Protein AF-A0A496QLS6-F1 (afdb_monomer_lite)

Secondary structure (DSSP, 8-state):
-EETT---SSSSHHHHHHHHHH-S--HHHHHHHHHH-HHHHH-HHHHHHHHHH--TTSS--EEEESSS-HHHHHHTTPEE--HHHHHHHS-TTTPPSEEEE-TTS-EEEE-S-GGGS----GGG-

Radius of gyration: 17.26 Å; chains: 1; bounding box: 41×39×44 Å

Foldseek 3Di:
DQAAADAFDDPDPLLRVVLLQQAQDEDVSLVVCLVVDVSVVVVVVSSVVSHVPHPNPVDAAEYAYNNDDQVSQVSNVHHYDHNVVVCVQVVLVPDDAQWDQTPVRDIDHDDNCPPPDDDDDPVVD

Structure (mmCIF, N/CA/C/O backbone):
data_AF-A0A496QLS6-F1
#
_entry.id   AF-A0A496QLS6-F1
#
loop_
_atom_site.group_PDB
_atom_site.id
_atom_site.type_symbol
_atom_site.label_atom_id
_atom_site.label_alt_id
_atom_site.label_comp_id
_atom_site.label_asym_id
_atom_site.label_entity_id
_atom_site.label_seq_id
_atom_site.pdbx_PDB_ins_code
_atom_site.Cartn_x
_atom_site.Cartn_y
_atom_site.Cartn_z
_atom_site.occupancy
_atom_site.B_iso_or_equiv
_atom_site.auth_seq_id
_atom_site.auth_comp_id
_atom_site.auth_asym_id
_atom_site.auth_atom_id
_atom_site.pdbx_PDB_model_num
ATOM 1 N N . ILE A 1 1 ? -5.417 0.447 4.352 1.00 95.75 1 ILE A N 1
ATOM 2 C CA . ILE A 1 1 ? -4.137 0.862 4.965 1.00 95.75 1 ILE A CA 1
ATOM 3 C C . ILE A 1 1 ? -4.230 2.347 5.276 1.00 95.75 1 ILE A C 1
ATOM 5 O O . ILE A 1 1 ? -4.371 3.139 4.353 1.00 95.75 1 ILE A O 1
ATOM 9 N N . ILE A 1 2 ? -4.214 2.710 6.558 1.00 96.62 2 ILE A N 1
ATOM 10 C CA . ILE A 1 2 ? -4.293 4.101 7.021 1.00 96.62 2 ILE A CA 1
ATOM 11 C C . ILE A 1 2 ? -2.886 4.517 7.435 1.00 96.62 2 ILE A C 1
ATOM 13 O O . ILE A 1 2 ? -2.360 3.983 8.407 1.00 96.62 2 ILE A O 1
ATOM 17 N N . ALA A 1 3 ? -2.259 5.410 6.671 1.00 96.06 3 ALA A N 1
ATOM 18 C CA . ALA A 1 3 ? -0.848 5.747 6.838 1.00 96.06 3 ALA A CA 1
ATOM 19 C C . ALA A 1 3 ? -0.598 7.257 6.639 1.00 96.06 3 ALA A C 1
ATOM 21 O O . ALA A 1 3 ? 0.009 7.665 5.648 1.00 96.06 3 ALA A O 1
ATOM 22 N N . PRO A 1 4 ? -1.046 8.117 7.577 1.00 96.12 4 PRO A N 1
ATOM 23 C CA . PRO A 1 4 ? -1.014 9.572 7.401 1.00 96.12 4 PRO A CA 1
ATOM 24 C C . PRO A 1 4 ? 0.396 10.147 7.204 1.00 96.12 4 PRO A C 1
ATOM 26 O O . PRO A 1 4 ? 0.554 11.161 6.540 1.00 96.12 4 PRO A O 1
ATOM 29 N N . GLY A 1 5 ? 1.429 9.498 7.749 1.00 96.38 5 GLY A N 1
ATOM 30 C CA . GLY A 1 5 ? 2.816 9.955 7.621 1.00 96.38 5 GLY A CA 1
ATOM 31 C C . GLY A 1 5 ? 3.505 9.589 6.303 1.00 96.38 5 GLY A C 1
ATOM 32 O O . GLY A 1 5 ? 4.619 10.051 6.074 1.00 96.38 5 GLY A O 1
ATOM 33 N N . VAL A 1 6 ? 2.887 8.765 5.448 1.00 96.25 6 VAL A N 1
ATOM 34 C CA . VAL A 1 6 ? 3.510 8.291 4.201 1.00 96.25 6 VAL A CA 1
ATOM 35 C C . VAL A 1 6 ? 3.514 9.391 3.143 1.00 96.25 6 VAL A C 1
ATOM 37 O O . VAL A 1 6 ? 2.478 10.011 2.885 1.00 96.25 6 VAL A O 1
ATOM 40 N N . LYS A 1 7 ? 4.689 9.594 2.534 1.00 96.62 7 LYS A N 1
ATOM 41 C CA . LYS A 1 7 ? 4.991 10.635 1.533 1.00 96.62 7 LYS A CA 1
ATOM 42 C C . LYS A 1 7 ? 5.441 10.093 0.182 1.00 96.62 7 LYS A C 1
ATOM 44 O O . LYS A 1 7 ? 5.362 10.804 -0.809 1.00 96.62 7 LYS A O 1
ATOM 49 N N . GLU A 1 8 ? 5.890 8.851 0.156 1.00 96.81 8 GLU A N 1
ATOM 50 C CA . GLU A 1 8 ? 6.491 8.186 -0.993 1.00 96.81 8 GLU A CA 1
ATOM 51 C C . GLU A 1 8 ? 6.256 6.678 -0.876 1.00 96.81 8 GLU A C 1
ATOM 53 O O . GLU A 1 8 ? 5.889 6.177 0.193 1.00 96.81 8 GLU A O 1
ATOM 58 N N . PHE A 1 9 ? 6.387 5.966 -1.990 1.00 97.12 9 PHE A N 1
ATOM 59 C CA . PHE A 1 9 ? 6.196 4.522 -2.059 1.00 97.12 9 PHE A CA 1
ATOM 60 C C . PHE A 1 9 ? 7.499 3.745 -1.872 1.00 97.12 9 PHE A C 1
ATOM 62 O O . PHE A 1 9 ? 7.462 2.631 -1.351 1.00 97.12 9 PHE A O 1
ATOM 69 N N . GLY A 1 10 ? 8.616 4.300 -2.345 1.00 94.88 10 GLY A N 1
ATOM 70 C CA . GLY A 1 10 ? 9.949 3.710 -2.222 1.00 94.88 10 GLY A CA 1
ATOM 71 C C . GLY A 1 10 ? 10.748 4.316 -1.072 1.00 94.88 10 GLY A C 1
ATOM 72 O O . GLY A 1 10 ? 10.437 5.402 -0.605 1.00 94.88 10 GLY A O 1
ATOM 73 N N . GLU A 1 11 ? 11.786 3.608 -0.630 1.00 91.56 11 GLU A N 1
ATOM 74 C CA . GLU A 1 11 ? 12.719 4.087 0.406 1.00 91.56 11 GLU A CA 1
ATOM 75 C C . GLU A 1 11 ? 13.720 5.141 -0.099 1.00 91.56 11 GLU A C 1
ATOM 77 O O . GLU A 1 11 ? 14.351 5.840 0.691 1.00 91.56 11 GLU A O 1
ATOM 82 N N . ASP A 1 12 ? 13.870 5.234 -1.419 1.00 95.44 12 ASP A N 1
ATOM 83 C CA . ASP A 1 12 ? 14.704 6.197 -2.122 1.00 95.44 12 ASP A CA 1
ATOM 84 C C . ASP A 1 12 ? 14.033 6.616 -3.438 1.00 95.44 12 ASP A C 1
ATOM 86 O O . ASP A 1 12 ? 13.120 5.951 -3.940 1.00 95.44 12 ASP A O 1
ATOM 90 N N . GLU A 1 13 ? 14.525 7.705 -4.031 1.00 96.12 13 GLU A N 1
ATOM 91 C CA . GLU A 1 13 ? 13.976 8.298 -5.255 1.00 96.12 13 GLU A CA 1
ATOM 92 C C . GLU A 1 13 ? 13.956 7.336 -6.458 1.00 96.12 13 GLU A C 1
ATOM 94 O O . GLU A 1 13 ? 13.092 7.435 -7.335 1.00 96.12 13 GLU A O 1
ATOM 99 N N . GLY A 1 14 ? 14.914 6.410 -6.541 1.00 97.00 14 GLY A N 1
ATOM 100 C CA . GLY A 1 14 ? 15.002 5.429 -7.618 1.00 97.00 14 GLY A CA 1
ATOM 101 C C . GLY A 1 14 ? 13.893 4.392 -7.515 1.00 97.00 14 GLY A C 1
ATOM 102 O O . GLY A 1 14 ? 13.150 4.181 -8.481 1.00 97.00 14 GLY A O 1
ATOM 103 N N . ASN A 1 15 ? 13.759 3.792 -6.336 1.00 97.00 15 ASN A N 1
ATOM 104 C CA . ASN A 1 15 ? 12.700 2.840 -6.027 1.00 97.00 15 ASN A CA 1
ATOM 105 C C . ASN A 1 15 ? 11.309 3.481 -6.138 1.00 97.00 15 ASN A C 1
ATOM 107 O O . ASN A 1 15 ? 10.418 2.914 -6.774 1.00 97.00 15 ASN A O 1
ATOM 111 N N . ASP A 1 16 ? 11.128 4.684 -5.589 1.00 98.19 16 ASP A N 1
ATOM 112 C CA . ASP A 1 16 ? 9.858 5.412 -5.630 1.00 98.19 16 ASP A CA 1
ATOM 113 C C . ASP A 1 16 ? 9.420 5.705 -7.074 1.00 98.19 16 ASP A C 1
ATOM 115 O O . ASP A 1 16 ? 8.284 5.413 -7.462 1.00 98.19 16 ASP A O 1
ATOM 119 N N . ARG A 1 17 ? 10.349 6.166 -7.924 1.00 98.25 17 ARG A N 1
ATOM 120 C CA . ARG A 1 17 ? 10.090 6.387 -9.354 1.00 98.25 17 ARG A CA 1
ATOM 121 C C . ARG A 1 17 ? 9.630 5.113 -10.062 1.00 98.25 17 ARG A C 1
ATOM 123 O O . ARG A 1 17 ? 8.694 5.171 -10.860 1.00 98.25 17 ARG A O 1
ATOM 130 N N . LEU A 1 18 ? 10.281 3.976 -9.807 1.00 98.50 18 LEU A N 1
ATOM 131 C CA . LEU A 1 18 ? 9.903 2.701 -10.425 1.00 98.50 18 LEU A CA 1
ATOM 132 C C . LEU A 1 18 ? 8.514 2.248 -9.959 1.00 98.50 18 LEU A C 1
ATOM 134 O O . LEU A 1 18 ? 7.701 1.851 -10.796 1.00 98.50 18 LEU A O 1
ATOM 138 N N . ILE A 1 19 ? 8.201 2.368 -8.665 1.00 98.56 19 ILE A N 1
ATOM 139 C CA . ILE A 1 19 ? 6.878 2.001 -8.139 1.00 98.56 19 ILE A CA 1
ATOM 140 C C . ILE A 1 19 ? 5.786 2.865 -8.768 1.00 98.56 19 ILE A C 1
ATOM 142 O O . ILE A 1 19 ? 4.780 2.333 -9.233 1.00 98.56 19 ILE A O 1
ATOM 146 N N . ARG A 1 20 ? 6.001 4.180 -8.861 1.00 98.44 20 ARG A N 1
ATOM 147 C CA . ARG A 1 20 ? 5.062 5.105 -9.517 1.00 98.44 20 ARG A CA 1
ATOM 148 C C . ARG A 1 20 ? 4.860 4.796 -10.993 1.00 98.44 20 ARG A C 1
ATOM 150 O O . ARG A 1 20 ? 3.755 4.951 -11.500 1.00 98.44 20 ARG A O 1
ATOM 157 N N . LYS A 1 21 ? 5.924 4.383 -11.685 1.00 98.38 21 LYS A N 1
ATOM 158 C CA . LYS A 1 21 ? 5.886 4.069 -13.117 1.00 98.38 21 LYS A CA 1
ATOM 159 C C . LYS A 1 21 ? 5.112 2.784 -13.409 1.00 98.38 21 LYS A C 1
ATOM 161 O O . LYS A 1 21 ? 4.371 2.742 -14.387 1.00 98.38 21 LYS A O 1
ATOM 166 N N . TYR A 1 22 ? 5.326 1.737 -12.615 1.00 98.44 22 TYR A N 1
ATOM 167 C CA . TYR A 1 22 ? 4.813 0.399 -12.924 1.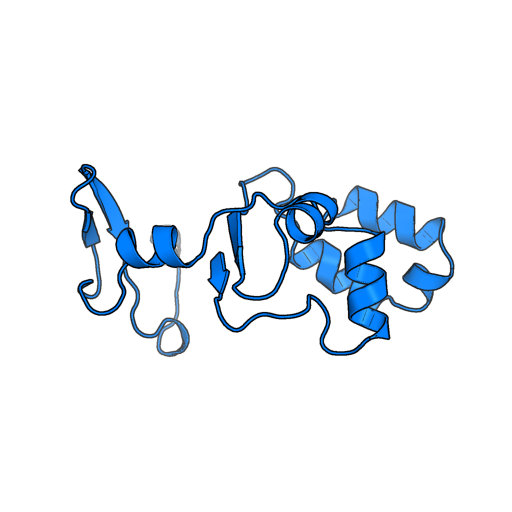00 98.44 22 TYR A CA 1
ATOM 168 C C . TYR A 1 22 ? 3.551 0.024 -12.148 1.00 98.44 22 TYR A C 1
ATOM 170 O O . TYR A 1 22 ? 2.712 -0.703 -12.681 1.00 98.44 22 TYR A O 1
ATOM 178 N N . GLY A 1 23 ? 3.393 0.543 -10.931 1.00 98.06 23 GLY A N 1
ATOM 179 C CA . GLY A 1 23 ? 2.274 0.232 -10.052 1.00 98.06 23 GLY A CA 1
ATOM 180 C C . GLY A 1 23 ? 2.216 -1.234 -9.614 1.00 98.06 23 GLY A C 1
ATOM 181 O O . GLY A 1 23 ? 2.973 -2.093 -10.069 1.00 98.06 23 GLY A O 1
ATOM 182 N N . TYR A 1 24 ? 1.283 -1.537 -8.715 1.00 98.38 24 TYR A N 1
ATOM 183 C CA . TYR A 1 24 ? 1.062 -2.890 -8.205 1.00 98.38 24 TYR A CA 1
ATOM 184 C C . TYR A 1 24 ? 0.104 -3.633 -9.144 1.00 98.38 24 TYR A C 1
ATOM 186 O O . TYR A 1 24 ? -1.104 -3.403 -9.127 1.00 98.38 24 TYR A O 1
ATOM 194 N N . VAL A 1 25 ? 0.652 -4.467 -10.031 1.00 97.88 25 VAL A N 1
ATOM 195 C CA . VAL A 1 25 ? -0.065 -5.056 -11.184 1.00 97.88 25 VAL A CA 1
ATOM 196 C C . VAL A 1 25 ? -0.148 -6.586 -11.168 1.00 97.88 25 VAL A C 1
ATOM 198 O O . VAL A 1 25 ? -0.658 -7.181 -12.115 1.00 97.88 25 VAL A O 1
ATOM 201 N N . GLY A 1 26 ? 0.309 -7.223 -10.094 1.00 97.88 26 GLY A N 1
ATOM 202 C CA . GLY A 1 26 ? 0.310 -8.676 -9.941 1.00 97.88 26 GLY A CA 1
ATOM 203 C C . GLY A 1 26 ? 1.531 -9.378 -10.535 1.00 97.88 26 GLY A C 1
ATOM 204 O O . GLY A 1 26 ? 2.253 -8.815 -11.361 1.00 97.88 26 GLY A O 1
ATOM 205 N N . THR A 1 27 ? 1.751 -10.624 -10.111 1.00 98.38 27 THR A N 1
ATOM 206 C CA . THR A 1 27 ? 2.970 -11.397 -10.411 1.00 98.38 27 THR A CA 1
ATOM 207 C C . THR A 1 27 ? 3.281 -11.491 -11.903 1.00 98.38 27 THR A C 1
ATOM 209 O O . THR A 1 27 ? 4.331 -11.021 -12.344 1.00 98.38 27 THR A O 1
ATOM 212 N N . ASP A 1 28 ? 2.364 -12.054 -12.691 1.00 98.25 28 ASP A N 1
ATOM 213 C CA . ASP A 1 28 ? 2.608 -12.347 -14.110 1.00 98.25 28 ASP A CA 1
ATOM 214 C C . ASP A 1 28 ? 2.928 -11.075 -14.902 1.00 98.25 28 ASP A C 1
ATOM 216 O O . ASP A 1 28 ? 3.838 -11.047 -15.734 1.00 98.25 28 ASP A O 1
ATOM 220 N N . ARG A 1 29 ? 2.224 -9.981 -14.590 1.00 98.38 29 ARG A N 1
ATOM 221 C CA . ARG A 1 29 ? 2.437 -8.696 -15.252 1.00 98.38 29 ARG A CA 1
ATOM 222 C C . ARG A 1 29 ? 3.773 -8.069 -14.864 1.00 98.38 29 ARG A C 1
ATOM 224 O O . ARG A 1 29 ? 4.426 -7.490 -15.729 1.00 98.38 29 ARG A O 1
ATOM 231 N N . VAL A 1 30 ? 4.199 -8.173 -13.604 1.00 98.62 30 VAL A N 1
ATOM 232 C CA . VAL A 1 30 ? 5.523 -7.680 -13.191 1.00 98.62 30 VAL A CA 1
ATOM 233 C C . VAL A 1 30 ? 6.636 -8.459 -13.894 1.00 98.62 30 VAL A C 1
ATOM 235 O O . VAL A 1 30 ? 7.570 -7.833 -14.392 1.00 98.62 30 VAL A O 1
ATOM 238 N N . LEU A 1 31 ? 6.529 -9.788 -14.002 1.00 98.56 31 LEU A N 1
ATOM 239 C CA . LEU A 1 31 ? 7.519 -10.606 -14.718 1.00 98.56 31 LEU A CA 1
ATOM 240 C C . LEU A 1 31 ? 7.641 -10.185 -16.190 1.00 98.56 31 LEU A C 1
ATOM 242 O O . LEU A 1 31 ? 8.745 -9.949 -16.678 1.00 98.56 31 LEU A O 1
ATOM 246 N N . GLU A 1 32 ? 6.512 -9.973 -16.867 1.00 98.62 32 GLU A N 1
ATOM 247 C CA . GLU A 1 32 ? 6.491 -9.454 -18.239 1.00 98.62 32 GLU A CA 1
ATOM 248 C C . GLU A 1 32 ? 7.138 -8.057 -18.345 1.00 98.62 32 GLU A C 1
ATOM 250 O O . GLU A 1 32 ? 7.864 -7.758 -19.298 1.00 98.62 32 GLU A O 1
ATOM 255 N N . LEU A 1 33 ? 6.890 -7.174 -17.371 1.00 98.50 33 LEU A N 1
ATOM 256 C CA . LEU A 1 33 ? 7.479 -5.833 -17.339 1.00 98.50 33 LEU A CA 1
ATOM 257 C C . LEU A 1 33 ? 8.996 -5.874 -17.125 1.00 98.50 33 LEU A C 1
ATOM 259 O O . LEU A 1 33 ? 9.695 -5.069 -17.742 1.00 98.50 33 LEU A O 1
ATOM 263 N N . VAL A 1 34 ? 9.505 -6.802 -16.310 1.00 98.56 34 VAL A N 1
ATOM 264 C CA . VAL A 1 34 ? 10.947 -7.020 -16.101 1.00 98.56 34 VAL A CA 1
ATOM 265 C C . VAL A 1 34 ? 11.628 -7.459 -17.397 1.00 98.56 34 VAL A C 1
ATOM 267 O O . VAL A 1 34 ? 12.705 -6.966 -17.730 1.00 98.56 34 VAL A O 1
ATOM 270 N N . GLU A 1 35 ? 11.008 -8.350 -18.169 1.00 98.38 35 GLU A N 1
ATOM 271 C CA . GLU A 1 35 ? 11.562 -8.777 -19.459 1.00 98.38 35 GLU A CA 1
ATOM 272 C C . GLU A 1 35 ? 11.634 -7.614 -20.459 1.00 98.38 35 GLU A C 1
ATOM 274 O O . GLU A 1 35 ? 12.636 -7.449 -21.164 1.00 98.38 35 GLU A O 1
ATOM 279 N N . LYS A 1 36 ? 10.586 -6.781 -20.492 1.00 98.38 36 LYS A N 1
ATOM 280 C CA . LYS A 1 36 ? 10.400 -5.724 -21.498 1.00 98.38 36 LYS A CA 1
ATOM 281 C C . LYS A 1 36 ? 11.090 -4.400 -21.182 1.00 98.38 36 LYS A C 1
ATOM 283 O O . LYS A 1 36 ? 11.316 -3.624 -22.108 1.00 98.38 36 LYS A O 1
ATOM 288 N N . ASN A 1 37 ? 11.410 -4.115 -19.920 1.00 98.56 37 ASN A N 1
ATOM 289 C CA . ASN A 1 37 ? 11.911 -2.805 -19.507 1.00 98.56 37 ASN A CA 1
ATOM 290 C C . ASN A 1 37 ? 13.240 -2.919 -18.758 1.00 98.56 37 ASN A C 1
ATOM 292 O O . ASN A 1 37 ? 13.337 -3.548 -17.706 1.00 98.56 37 ASN A O 1
ATOM 296 N N . GLU A 1 38 ? 14.275 -2.274 -19.299 1.00 98.19 38 GLU A N 1
ATOM 297 C CA . GLU A 1 38 ? 15.627 -2.340 -18.744 1.00 98.19 38 GLU A CA 1
ATOM 298 C C . GLU A 1 38 ? 15.730 -1.740 -17.336 1.00 98.19 38 GLU A C 1
ATOM 300 O O . GLU A 1 38 ? 16.401 -2.312 -16.483 1.00 98.19 38 GLU A O 1
ATOM 305 N N . ASP A 1 39 ? 15.042 -0.631 -17.069 1.00 98.00 39 ASP A N 1
ATOM 306 C CA . ASP A 1 39 ? 15.074 0.038 -15.765 1.00 98.00 39 ASP A CA 1
ATOM 307 C C . ASP A 1 39 ? 14.493 -0.838 -14.645 1.00 98.00 39 ASP A C 1
ATOM 309 O O . ASP A 1 39 ? 15.085 -0.931 -13.572 1.00 98.00 39 ASP A O 1
ATOM 313 N N . LEU A 1 40 ? 13.389 -1.545 -14.899 1.00 98.00 40 LEU A N 1
ATOM 314 C CA . LEU A 1 40 ? 12.826 -2.486 -13.930 1.00 98.00 40 LEU A CA 1
ATOM 315 C C . LEU A 1 40 ? 13.691 -3.744 -13.789 1.00 98.00 40 LEU A C 1
ATOM 317 O O . LEU A 1 40 ? 13.835 -4.270 -12.688 1.00 98.00 40 LEU A O 1
ATOM 321 N N . ARG A 1 41 ? 14.324 -4.200 -14.878 1.00 98.12 41 ARG A N 1
ATOM 322 C CA . ARG A 1 41 ? 15.280 -5.318 -14.845 1.00 98.12 41 ARG A CA 1
ATOM 323 C C . ARG A 1 41 ? 16.536 -5.002 -14.037 1.00 98.12 41 ARG A C 1
ATOM 325 O O . ARG A 1 41 ? 17.099 -5.902 -13.425 1.00 98.12 41 ARG A O 1
ATOM 332 N N . GLN A 1 42 ? 16.975 -3.747 -14.024 1.00 97.56 42 GLN A N 1
ATOM 333 C CA . GLN A 1 42 ? 18.060 -3.283 -13.154 1.00 97.56 42 GLN A CA 1
ATOM 334 C C . GLN A 1 42 ? 17.585 -3.076 -11.700 1.00 97.56 42 GLN A C 1
ATOM 336 O O . GLN A 1 42 ? 18.397 -3.135 -10.780 1.00 97.56 42 GLN A O 1
ATOM 341 N N . GLY A 1 43 ? 16.277 -2.900 -11.480 1.00 96.38 43 GLY A N 1
ATOM 342 C CA . GLY A 1 43 ? 15.626 -2.742 -10.175 1.00 96.38 43 GLY A CA 1
ATOM 343 C C . GLY A 1 43 ? 14.873 -3.986 -9.688 1.00 96.38 43 GLY A C 1
ATOM 344 O O . GLY A 1 43 ? 13.706 -3.888 -9.310 1.00 96.38 43 GLY A O 1
ATOM 345 N N . LEU A 1 44 ? 15.507 -5.168 -9.672 1.00 97.56 44 LEU A N 1
ATOM 346 C CA . LEU A 1 44 ? 14.829 -6.420 -9.278 1.00 97.56 44 LEU A CA 1
ATOM 347 C C . LEU A 1 44 ? 14.277 -6.402 -7.843 1.00 97.56 44 LEU A C 1
ATOM 349 O O . LEU A 1 44 ? 13.281 -7.069 -7.568 1.00 97.56 44 LEU A O 1
ATOM 353 N N . GLY A 1 45 ? 14.883 -5.620 -6.943 1.00 97.62 45 GLY A N 1
ATOM 354 C CA . GLY A 1 45 ? 14.336 -5.385 -5.604 1.00 97.62 45 GLY A CA 1
ATOM 355 C C . GLY A 1 45 ? 12.963 -4.709 -5.661 1.00 97.62 45 GLY A C 1
ATOM 356 O O . GLY A 1 45 ? 12.011 -5.188 -5.045 1.00 97.62 45 GLY A O 1
ATOM 357 N N . THR A 1 46 ? 12.824 -3.662 -6.482 1.00 98.00 46 THR A N 1
ATOM 358 C CA . THR A 1 46 ? 11.537 -3.002 -6.732 1.00 98.00 46 THR A CA 1
ATOM 359 C C . THR A 1 46 ? 10.544 -3.954 -7.394 1.00 98.00 46 THR A C 1
ATOM 361 O O . THR A 1 46 ? 9.381 -3.984 -7.008 1.00 98.00 46 THR A O 1
ATOM 364 N N . ALA A 1 47 ? 10.982 -4.769 -8.359 1.00 98.38 47 ALA A N 1
ATOM 365 C CA . ALA A 1 47 ? 10.114 -5.755 -9.003 1.00 98.38 47 ALA A CA 1
ATOM 366 C C . ALA A 1 47 ? 9.550 -6.764 -7.985 1.00 98.38 47 ALA A C 1
ATOM 368 O O . ALA A 1 47 ? 8.342 -6.993 -7.950 1.00 98.38 47 ALA A O 1
ATOM 369 N N . ALA A 1 48 ? 10.391 -7.304 -7.098 1.00 98.25 48 ALA A N 1
ATOM 370 C CA . ALA A 1 48 ? 9.943 -8.183 -6.018 1.00 98.25 48 ALA A CA 1
ATOM 371 C C . ALA A 1 48 ? 8.960 -7.474 -5.068 1.00 98.25 48 ALA A C 1
ATOM 373 O O . ALA A 1 48 ? 7.940 -8.050 -4.687 1.00 98.25 48 ALA A O 1
ATOM 374 N N . HIS A 1 49 ? 9.219 -6.206 -4.734 1.00 98.00 49 HIS A N 1
ATOM 375 C CA . HIS A 1 49 ? 8.311 -5.383 -3.928 1.00 98.00 49 HIS A CA 1
ATOM 376 C C . HIS A 1 49 ? 6.939 -5.194 -4.590 1.00 98.00 49 HIS A C 1
ATOM 378 O O . HIS A 1 49 ? 5.915 -5.348 -3.925 1.00 98.00 49 HIS A O 1
ATOM 384 N N . LEU A 1 50 ? 6.890 -4.927 -5.899 1.00 98.25 50 LEU A N 1
ATOM 385 C CA . LEU A 1 50 ? 5.632 -4.804 -6.644 1.00 98.25 50 LEU A CA 1
ATOM 386 C C . LEU A 1 50 ? 4.819 -6.102 -6.622 1.00 98.25 50 LEU A C 1
ATOM 388 O O . LEU A 1 50 ? 3.598 -6.046 -6.477 1.00 98.25 50 LEU A O 1
ATOM 392 N N . ILE A 1 51 ? 5.479 -7.259 -6.720 1.00 98.06 51 ILE A N 1
ATOM 393 C CA . ILE A 1 51 ? 4.827 -8.572 -6.601 1.00 98.06 51 ILE A CA 1
ATOM 394 C C . ILE A 1 51 ? 4.241 -8.736 -5.195 1.00 98.06 51 ILE A C 1
ATOM 396 O O . ILE A 1 51 ? 3.050 -8.991 -5.049 1.00 98.06 51 ILE A O 1
ATOM 400 N N . HIS A 1 52 ? 5.041 -8.521 -4.148 1.00 97.12 52 HIS A N 1
ATOM 401 C CA . HIS A 1 52 ? 4.588 -8.686 -2.761 1.00 97.12 52 HIS A CA 1
ATOM 402 C C . HIS A 1 52 ? 3.489 -7.694 -2.350 1.00 97.12 52 HIS A C 1
ATOM 404 O O . HIS A 1 52 ? 2.631 -8.032 -1.535 1.00 97.12 52 HIS A O 1
ATOM 410 N N . GLY A 1 53 ? 3.514 -6.475 -2.891 1.00 96.06 53 GLY A N 1
ATOM 411 C CA . GLY A 1 53 ? 2.505 -5.448 -2.631 1.00 96.06 53 GLY A CA 1
ATOM 412 C C . GLY A 1 53 ? 1.228 -5.593 -3.464 1.00 96.06 53 GLY A C 1
ATOM 413 O O . GLY A 1 53 ? 0.254 -4.882 -3.212 1.00 96.06 53 GLY A O 1
ATOM 414 N N . SER A 1 54 ? 1.210 -6.493 -4.450 1.00 97.00 54 SER A N 1
ATOM 415 C CA . SER A 1 54 ? 0.037 -6.749 -5.283 1.00 97.00 54 SER A CA 1
ATOM 416 C C . SER A 1 54 ? -0.947 -7.687 -4.587 1.00 97.00 54 SER A C 1
ATOM 418 O O . SER A 1 54 ? -0.575 -8.615 -3.875 1.00 97.00 54 SER A O 1
ATOM 420 N N . SER A 1 55 ? -2.245 -7.469 -4.807 1.00 96.44 55 SER A N 1
ATOM 421 C CA . SER A 1 55 ? -3.282 -8.316 -4.205 1.00 96.44 55 SER A CA 1
ATOM 422 C C . SER A 1 55 ? -3.523 -9.628 -4.952 1.00 96.44 55 SER A C 1
ATOM 424 O O . SER A 1 55 ? -4.340 -10.439 -4.511 1.00 96.44 55 SER A O 1
ATOM 426 N N . GLU A 1 56 ? -2.878 -9.826 -6.106 1.00 96.06 56 GLU A N 1
ATOM 427 C CA . GLU A 1 56 ? -3.136 -10.938 -7.030 1.00 96.06 56 GLU A CA 1
ATOM 428 C C . GLU A 1 56 ? -4.625 -11.069 -7.415 1.00 96.06 56 GLU A C 1
ATOM 430 O O . GLU A 1 56 ? -5.126 -12.167 -7.649 1.00 96.06 56 GLU A O 1
ATOM 435 N N . GLY A 1 57 ? -5.377 -9.959 -7.392 1.00 93.56 57 GLY A N 1
ATOM 436 C CA . GLY A 1 57 ? -6.825 -9.951 -7.632 1.00 93.56 57 GLY A CA 1
ATOM 437 C C . GLY A 1 57 ? -7.664 -10.612 -6.530 1.00 93.56 57 GLY A C 1
ATOM 438 O O . GLY A 1 57 ? -8.876 -10.742 -6.683 1.00 93.56 57 GLY A O 1
ATOM 439 N N . LYS A 1 58 ? -7.055 -11.016 -5.409 1.00 96.44 58 LYS A N 1
ATOM 440 C CA . LYS A 1 58 ? -7.725 -11.754 -4.321 1.00 96.44 58 LYS A CA 1
ATOM 441 C C . LYS A 1 58 ? -8.477 -10.840 -3.358 1.00 96.44 58 LYS A C 1
ATOM 443 O O . LYS A 1 58 ? -9.425 -11.267 -2.709 1.00 96.44 58 LYS A O 1
ATOM 448 N N . PHE A 1 59 ? -8.041 -9.591 -3.243 1.00 95.50 59 PHE A N 1
ATOM 449 C CA . PHE A 1 59 ? -8.651 -8.580 -2.386 1.00 95.50 59 PHE A CA 1
ATOM 450 C C . PHE A 1 59 ? -8.376 -7.177 -2.926 1.00 95.50 59 PHE A C 1
ATOM 452 O O . PHE A 1 59 ? -7.552 -6.968 -3.819 1.00 95.50 59 PHE A O 1
ATOM 459 N N . THR A 1 60 ? -9.080 -6.192 -2.377 1.00 95.38 60 THR A N 1
ATOM 460 C CA . THR A 1 60 ? -8.885 -4.783 -2.724 1.00 95.38 60 THR A CA 1
ATOM 461 C C . THR A 1 60 ? -8.030 -4.093 -1.678 1.00 95.38 60 THR A C 1
ATOM 463 O O . THR A 1 60 ? -8.273 -4.254 -0.482 1.00 95.38 60 THR A O 1
ATOM 466 N N . ILE A 1 61 ? -7.086 -3.267 -2.124 1.00 97.62 61 ILE A N 1
ATOM 467 C CA . ILE A 1 61 ? -6.255 -2.442 -1.247 1.00 97.62 61 ILE A CA 1
ATOM 468 C C . ILE A 1 61 ? -6.742 -0.999 -1.349 1.00 97.62 61 ILE A C 1
ATOM 470 O O . ILE A 1 61 ? -6.664 -0.380 -2.409 1.00 97.62 61 ILE A O 1
ATOM 474 N N . THR A 1 62 ? -7.249 -0.470 -0.236 1.00 98.00 62 THR A N 1
ATOM 475 C CA . THR A 1 62 ? -7.534 0.962 -0.082 1.00 98.00 62 THR A CA 1
ATOM 476 C C . THR A 1 62 ? -6.419 1.602 0.730 1.00 98.00 62 THR A C 1
ATOM 478 O O . THR A 1 62 ? -6.166 1.189 1.866 1.00 98.00 62 THR A O 1
ATOM 481 N N . TYR A 1 63 ? -5.750 2.592 0.151 1.00 97.94 63 TYR A N 1
ATOM 482 C CA . TYR A 1 63 ? -4.659 3.350 0.742 1.00 97.94 63 TYR A CA 1
ATOM 483 C C . TYR A 1 63 ? -5.144 4.734 1.176 1.00 97.94 63 TYR A C 1
ATOM 485 O O . TYR A 1 63 ? -5.829 5.432 0.427 1.00 97.94 63 TYR A O 1
ATOM 493 N N . SER A 1 64 ? -4.773 5.125 2.391 1.00 98.00 64 SER A N 1
ATOM 494 C CA . SER A 1 64 ? -5.122 6.412 2.989 1.00 98.00 64 SER A CA 1
ATOM 495 C C . SER A 1 64 ? -3.869 7.127 3.487 1.00 98.00 64 SER A C 1
ATOM 497 O O . SER A 1 64 ? -3.599 7.119 4.694 1.00 98.00 64 SER A O 1
ATOM 499 N N . PRO A 1 65 ? -3.064 7.677 2.559 1.00 97.19 65 PRO A N 1
ATOM 500 C CA . PRO A 1 65 ? -1.864 8.447 2.866 1.00 97.19 65 PRO A CA 1
ATOM 501 C C . PRO A 1 65 ? -2.213 9.891 3.251 1.00 97.19 65 PRO A C 1
ATOM 503 O O . P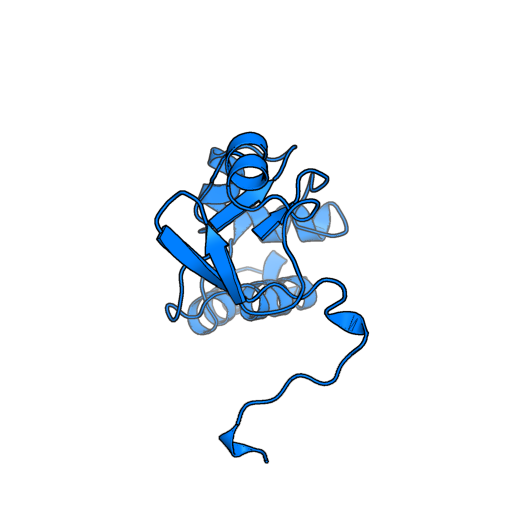RO A 1 65 ? -3.269 10.396 2.872 1.00 97.19 65 PRO A O 1
ATOM 506 N N . GLY A 1 66 ? -1.319 10.576 3.967 1.00 96.06 66 GLY A N 1
ATOM 507 C CA . GLY A 1 66 ? -1.492 12.002 4.288 1.00 96.06 66 GLY A CA 1
ATOM 508 C C . GLY A 1 66 ? -0.775 12.967 3.349 1.00 96.06 66 GLY A C 1
ATOM 509 O O . GLY A 1 66 ? -1.105 14.149 3.343 1.00 96.06 66 GLY A O 1
ATOM 510 N N . HIS A 1 67 ? 0.181 12.487 2.552 1.00 97.12 67 HIS A N 1
ATOM 511 C CA . HIS A 1 67 ? 1.016 13.352 1.714 1.00 97.12 67 HIS A CA 1
ATOM 512 C C . HIS A 1 67 ? 1.101 12.917 0.244 1.00 97.12 67 HIS A C 1
ATOM 514 O O . HIS A 1 67 ? 1.766 13.588 -0.535 1.00 97.12 67 HIS A O 1
ATOM 520 N N . LEU A 1 68 ? 0.427 11.826 -0.131 1.00 97.56 68 LEU A N 1
ATOM 521 C CA . LEU A 1 68 ? 0.260 11.400 -1.522 1.00 97.56 68 LEU A CA 1
ATOM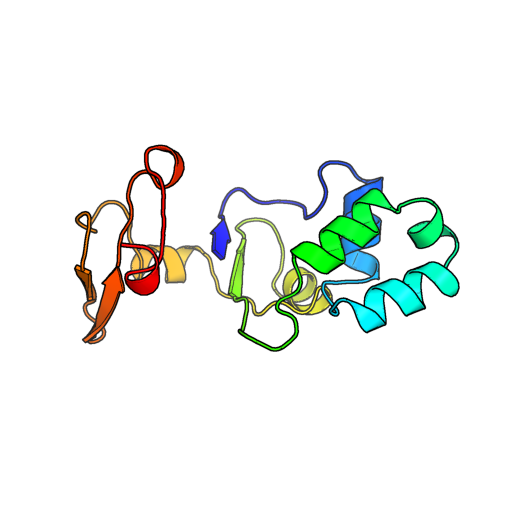 522 C C . LEU A 1 68 ? -1.163 11.731 -1.982 1.00 97.56 68 LEU A C 1
ATOM 524 O O . LEU A 1 68 ? -2.126 11.526 -1.234 1.00 97.56 68 LEU A O 1
ATOM 528 N N . SER A 1 69 ? -1.291 12.231 -3.204 1.00 97.81 69 SER A N 1
ATOM 529 C CA . SER A 1 69 ? -2.568 12.564 -3.836 1.00 97.81 69 SER A CA 1
ATOM 530 C C . SER A 1 69 ? -3.382 11.324 -4.212 1.00 97.81 69 SER A C 1
ATOM 532 O O . SER A 1 69 ? -2.868 10.209 -4.331 1.00 97.81 69 SER A O 1
ATOM 534 N N . GLU A 1 70 ? -4.681 11.525 -4.429 1.00 98.06 70 GLU A N 1
ATOM 535 C CA . GLU A 1 70 ? -5.576 10.481 -4.927 1.00 98.06 70 GLU A CA 1
ATOM 536 C C . GLU A 1 70 ? -5.117 9.947 -6.292 1.00 98.06 70 GLU A C 1
ATOM 538 O O . GLU A 1 70 ? -5.174 8.738 -6.535 1.00 98.06 70 GLU A O 1
ATOM 543 N N . GLU A 1 71 ? -4.620 10.827 -7.159 1.00 98.31 71 GLU A N 1
ATOM 544 C CA . GLU A 1 71 ? -4.093 10.498 -8.480 1.00 98.31 71 GLU A CA 1
ATOM 545 C C . GLU A 1 71 ? -2.869 9.586 -8.380 1.00 98.31 71 GLU A C 1
ATOM 547 O O . GLU A 1 71 ? -2.816 8.564 -9.064 1.00 98.31 71 GLU A O 1
ATOM 552 N N . GLU A 1 72 ? -1.921 9.903 -7.494 1.00 98.19 72 GLU A N 1
ATOM 553 C CA . GLU A 1 72 ? -0.727 9.081 -7.259 1.00 98.19 72 GLU A CA 1
ATOM 554 C C . GLU A 1 72 ? -1.092 7.686 -6.739 1.00 98.19 72 GLU A C 1
ATOM 556 O O . GLU A 1 72 ? -0.516 6.691 -7.178 1.00 98.19 72 GLU A O 1
ATOM 561 N N . ILE A 1 73 ? -2.078 7.588 -5.841 1.00 98.31 73 ILE A N 1
ATOM 562 C CA . ILE A 1 73 ? -2.538 6.296 -5.310 1.00 98.31 73 ILE A CA 1
ATOM 563 C C . ILE A 1 73 ? -3.239 5.460 -6.379 1.00 98.31 73 ILE A C 1
ATOM 565 O O . ILE A 1 73 ? -2.990 4.256 -6.491 1.00 98.31 73 ILE A O 1
ATOM 569 N N . LYS A 1 74 ? -4.095 6.081 -7.190 1.00 98.12 74 LYS A N 1
ATOM 570 C CA . LYS A 1 74 ? -4.774 5.382 -8.285 1.00 98.12 74 LYS A CA 1
ATOM 571 C C . LYS A 1 74 ? -3.801 4.954 -9.379 1.00 98.12 74 LYS A C 1
ATOM 573 O O . LYS A 1 74 ? -3.980 3.874 -9.934 1.00 98.12 74 LYS A O 1
ATOM 578 N N . ALA A 1 75 ? -2.770 5.753 -9.658 1.00 98.00 75 ALA A N 1
ATOM 579 C CA . ALA A 1 75 ? -1.749 5.439 -10.657 1.00 98.00 75 ALA A CA 1
ATOM 580 C C . ALA A 1 75 ? -0.989 4.140 -10.341 1.00 98.00 75 ALA A C 1
ATOM 582 O O . ALA A 1 75 ? -0.588 3.432 -11.261 1.00 98.00 75 ALA A O 1
ATOM 583 N N . VAL A 1 76 ? -0.855 3.782 -9.059 1.00 98.00 76 VAL A N 1
ATOM 584 C CA . VAL A 1 76 ? -0.237 2.513 -8.638 1.00 98.00 76 VAL A CA 1
ATOM 585 C C . VAL A 1 76 ? -1.240 1.364 -8.449 1.00 98.00 76 VAL A C 1
ATOM 587 O O . VAL A 1 76 ? -0.877 0.326 -7.904 1.00 98.00 76 VAL A O 1
ATOM 590 N N . ASN A 1 77 ? -2.481 1.515 -8.926 1.00 97.44 77 ASN A N 1
ATOM 591 C CA . ASN A 1 77 ? -3.583 0.540 -8.855 1.00 97.44 77 ASN A CA 1
ATOM 592 C C . ASN A 1 77 ? -4.136 0.253 -7.452 1.00 97.44 77 ASN A C 1
ATOM 594 O O . ASN A 1 77 ? -4.749 -0.792 -7.215 1.00 97.44 77 ASN A O 1
ATOM 598 N N . PHE A 1 78 ? -3.995 1.196 -6.524 1.00 98.12 78 PHE A N 1
ATOM 599 C CA . PHE A 1 78 ? -4.706 1.148 -5.249 1.00 98.12 78 PHE A CA 1
ATOM 600 C C . PHE A 1 78 ? -5.956 2.026 -5.275 1.00 98.12 78 PHE A C 1
ATOM 602 O O . PHE A 1 78 ? -6.078 2.985 -6.038 1.00 98.12 78 PHE A O 1
ATOM 609 N N . ARG A 1 79 ? -6.921 1.704 -4.409 1.00 98.44 79 ARG A N 1
ATOM 610 C CA . ARG A 1 79 ? -8.033 2.613 -4.113 1.00 98.44 79 ARG A CA 1
ATOM 611 C C . ARG A 1 79 ? -7.545 3.690 -3.157 1.00 98.44 79 ARG A C 1
ATOM 613 O O . ARG A 1 79 ? -6.730 3.413 -2.286 1.00 98.44 79 ARG A O 1
ATOM 620 N N . TYR A 1 80 ? -8.096 4.888 -3.272 1.00 98.38 80 TYR A N 1
ATOM 621 C CA . TYR A 1 80 ? -7.813 5.984 -2.355 1.00 98.38 80 TYR A CA 1
ATOM 622 C C . TYR A 1 80 ? -8.949 6.156 -1.342 1.00 98.38 80 TYR A C 1
ATOM 624 O O . TYR A 1 80 ? -10.123 5.997 -1.684 1.00 98.38 80 TYR A O 1
ATOM 632 N N . ALA A 1 81 ? -8.605 6.515 -0.108 1.00 98.12 81 ALA A N 1
ATOM 633 C CA . ALA A 1 81 ? -9.541 7.105 0.843 1.00 98.12 81 ALA A CA 1
ATOM 634 C C . ALA A 1 81 ? -8.833 8.164 1.696 1.00 98.12 81 ALA A C 1
ATOM 636 O O . ALA A 1 81 ? -7.670 8.001 2.046 1.00 98.12 81 ALA A O 1
ATOM 637 N N . GLU A 1 82 ? -9.541 9.226 2.072 1.00 96.94 82 GLU A N 1
ATOM 638 C CA . GLU A 1 82 ? -8.969 10.331 2.850 1.00 96.94 82 GLU A CA 1
ATOM 639 C C . GLU A 1 82 ? -8.637 9.877 4.294 1.00 96.94 82 GLU A C 1
ATOM 641 O O . GLU A 1 82 ? -9.500 9.297 4.966 1.00 96.94 82 GLU A O 1
ATOM 646 N N . PRO A 1 83 ? -7.405 10.099 4.792 1.00 95.69 83 PRO A N 1
ATOM 647 C CA . PRO A 1 83 ? -6.938 9.546 6.067 1.00 95.69 83 PRO A CA 1
ATOM 648 C C . PRO A 1 83 ? -7.728 10.041 7.280 1.00 95.69 83 PRO A C 1
ATOM 650 O O . PRO A 1 83 ? -8.000 9.250 8.182 1.00 95.69 83 PRO A O 1
ATOM 653 N N . GLY A 1 84 ? -8.139 11.310 7.311 1.00 95.06 84 GLY A N 1
ATOM 654 C CA . GLY A 1 84 ? -8.928 11.883 8.398 1.00 95.06 84 GLY A CA 1
ATOM 655 C C . GLY A 1 84 ? -10.301 11.227 8.535 1.00 95.06 84 GLY A C 1
ATOM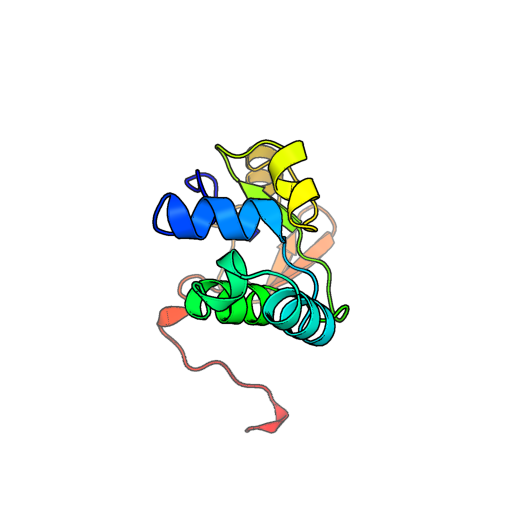 656 O O . GLY A 1 84 ? -10.728 10.915 9.648 1.00 95.06 84 GLY A O 1
ATOM 657 N N . LYS A 1 85 ? -10.989 10.959 7.420 1.00 95.38 85 LYS A N 1
ATOM 658 C CA . LYS A 1 85 ? -12.232 10.170 7.399 1.00 95.38 85 LYS A CA 1
ATOM 659 C C . LYS A 1 85 ? -12.005 8.754 7.916 1.00 95.38 85 LYS A C 1
ATOM 661 O O . LYS A 1 85 ? -12.769 8.299 8.763 1.00 95.38 85 LYS A O 1
ATOM 666 N N . MET A 1 86 ? -10.957 8.078 7.449 1.00 95.88 86 MET A N 1
ATOM 667 C CA . MET A 1 86 ? -10.696 6.693 7.846 1.00 95.88 86 MET A CA 1
ATOM 668 C C . MET A 1 86 ? -10.310 6.570 9.325 1.00 95.88 86 MET A C 1
ATOM 670 O O . MET A 1 86 ? -10.789 5.659 9.988 1.00 95.88 86 MET A O 1
ATOM 674 N N . LEU A 1 87 ? -9.538 7.510 9.881 1.00 94.62 87 LEU A N 1
ATOM 675 C CA . LEU A 1 87 ? -9.207 7.538 11.314 1.00 94.62 87 LEU A CA 1
ATOM 676 C C . LEU A 1 87 ? -10.422 7.785 12.214 1.00 94.62 87 LEU A C 1
ATOM 678 O O . LEU A 1 87 ? -10.450 7.307 13.340 1.00 94.62 87 LEU A O 1
ATOM 682 N N . LYS A 1 88 ? -11.439 8.512 11.738 1.00 93.62 88 LYS A N 1
ATOM 683 C CA . LYS A 1 88 ? -12.694 8.683 12.490 1.00 93.62 88 LYS A CA 1
ATOM 684 C C . LYS A 1 88 ? -13.525 7.402 12.531 1.00 93.62 88 LYS A C 1
ATOM 686 O O . LYS A 1 88 ? -14.222 7.179 13.517 1.00 93.62 88 LYS A O 1
ATOM 691 N N . LEU A 1 89 ? -13.479 6.605 11.462 1.00 93.31 89 LEU A N 1
ATOM 692 C CA . LEU A 1 89 ? -14.181 5.322 11.371 1.00 93.31 89 LEU A CA 1
ATOM 693 C C . LEU A 1 89 ? -13.458 4.229 12.167 1.00 93.31 89 LEU A C 1
ATOM 695 O O . LEU A 1 89 ? -14.091 3.501 12.925 1.00 93.31 89 LEU A O 1
ATOM 699 N N . TYR A 1 90 ? -12.134 4.157 12.026 1.00 94.00 90 TYR A N 1
ATOM 700 C CA . TYR A 1 90 ? -11.275 3.131 12.616 1.00 94.00 90 TYR A CA 1
ATOM 701 C C . TYR A 1 90 ? -10.307 3.758 13.630 1.00 94.00 90 TYR A C 1
ATOM 703 O O . TYR A 1 90 ? -9.094 3.720 13.441 1.00 94.00 90 TYR A O 1
ATOM 711 N N . ASP A 1 91 ? -10.851 4.383 14.677 1.00 93.00 91 ASP A N 1
ATOM 712 C CA . ASP A 1 91 ? -10.084 5.130 15.685 1.00 93.00 91 ASP A CA 1
ATOM 713 C C . ASP A 1 91 ? -9.363 4.180 16.666 1.00 93.00 91 ASP A C 1
ATOM 715 O O . ASP A 1 91 ? -10.014 3.620 17.555 1.00 93.00 91 ASP A O 1
ATOM 719 N N . PRO A 1 92 ? -8.033 3.987 16.555 1.00 91.25 92 PRO A N 1
ATOM 720 C CA . PRO A 1 92 ? -7.312 3.012 17.373 1.00 91.25 92 PRO A CA 1
ATOM 721 C C . PRO A 1 92 ? -7.299 3.364 18.867 1.00 91.25 92 PRO A C 1
ATOM 723 O O . PRO A 1 92 ? -7.098 2.469 19.686 1.00 91.25 92 PRO A O 1
ATOM 726 N N . GLU A 1 93 ? -7.551 4.625 19.238 1.00 92.50 93 GLU A N 1
ATOM 727 C CA . GLU A 1 93 ? -7.615 5.054 20.642 1.00 92.50 93 GLU A CA 1
ATOM 728 C C . GLU A 1 93 ? -8.930 4.641 21.319 1.00 92.50 93 GLU A C 1
ATOM 730 O O . GLU A 1 93 ? -9.019 4.609 22.547 1.00 92.50 93 GLU A O 1
ATOM 735 N N . LYS A 1 94 ? -9.957 4.301 20.529 1.00 93.62 94 LYS A N 1
ATOM 736 C CA . LYS A 1 94 ? -11.268 3.852 21.025 1.00 93.62 94 LYS A CA 1
ATOM 737 C C . LYS A 1 94 ? -11.472 2.347 20.921 1.00 93.62 94 LYS A C 1
ATOM 739 O O . LYS A 1 94 ? -12.375 1.819 21.567 1.00 93.62 94 LYS A O 1
ATOM 744 N N . LEU A 1 95 ? -10.676 1.662 20.102 1.00 95.12 95 LEU A N 1
ATOM 745 C CA . LEU A 1 95 ? -10.806 0.224 19.897 1.00 95.12 95 LEU A CA 1
ATOM 746 C C . LEU A 1 95 ? -10.181 -0.564 21.051 1.00 95.12 95 LEU A C 1
ATOM 748 O O . LEU A 1 95 ? -9.104 -0.247 21.561 1.00 95.12 95 LEU A O 1
ATOM 752 N N . THR A 1 96 ? -10.850 -1.649 21.431 1.00 95.31 96 THR A N 1
ATOM 753 C CA . THR A 1 96 ? -10.352 -2.604 22.431 1.00 95.31 96 THR A CA 1
ATOM 754 C C . THR A 1 96 ? -9.765 -3.839 21.748 1.00 95.31 96 THR A C 1
ATOM 756 O O . THR A 1 96 ? -10.268 -4.226 20.697 1.00 95.31 96 THR A O 1
ATOM 759 N N . PRO A 1 97 ? -8.683 -4.463 22.256 1.00 94.69 97 PRO A N 1
ATOM 760 C CA . PRO A 1 97 ? -8.140 -5.666 21.626 1.00 94.69 97 PRO A CA 1
ATOM 761 C C . PRO A 1 97 ? -9.200 -6.770 21.476 1.00 94.69 97 PRO A C 1
ATOM 763 O O . PRO A 1 97 ? -9.857 -7.123 22.453 1.00 94.69 97 PRO A O 1
ATOM 766 N N . GLY A 1 98 ? -9.338 -7.327 20.269 1.00 93.31 98 GLY A N 1
ATOM 767 C CA . GLY A 1 98 ? -10.366 -8.317 19.931 1.00 93.31 98 GLY A CA 1
ATOM 768 C C . GLY A 1 98 ? -11.482 -7.766 19.036 1.00 93.31 98 GLY A C 1
ATOM 769 O O . GLY A 1 98 ? -11.286 -6.800 18.300 1.00 93.31 98 GLY A O 1
ATOM 770 N N . TYR A 1 99 ? -12.650 -8.410 19.063 1.00 96.75 99 TYR A N 1
ATOM 771 C CA . TYR A 1 99 ? -13.808 -8.005 18.263 1.00 96.75 99 TYR A CA 1
ATOM 772 C C . TYR A 1 99 ? -14.427 -6.699 18.777 1.00 96.75 99 TYR A C 1
ATOM 774 O O . TYR A 1 99 ? -14.662 -6.542 19.972 1.00 96.75 99 TYR A O 1
ATOM 782 N N . ASN A 1 100 ? -14.715 -5.777 17.860 1.00 97.12 100 ASN A N 1
ATOM 783 C CA . ASN A 1 100 ? -15.421 -4.523 18.107 1.00 97.12 100 ASN A CA 1
ATOM 784 C C . ASN A 1 100 ? -16.522 -4.369 17.054 1.00 97.12 100 ASN A C 1
ATOM 786 O O . ASN A 1 100 ? -16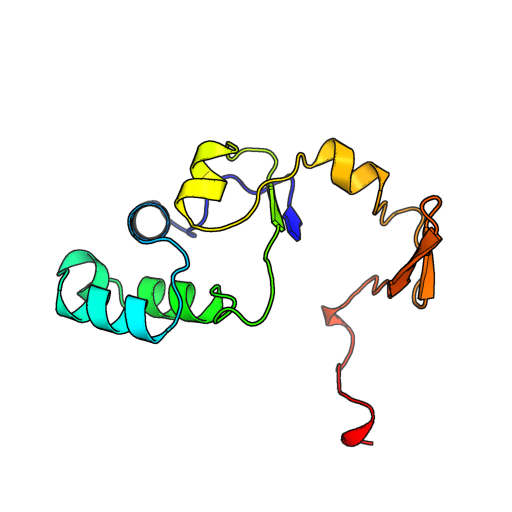.306 -4.677 15.883 1.00 97.12 100 ASN A O 1
ATOM 790 N N . THR A 1 101 ? -17.668 -3.824 17.449 1.00 96.75 101 THR A N 1
ATOM 791 C CA . THR A 1 101 ? -18.715 -3.392 16.517 1.00 96.75 101 THR A CA 1
ATOM 792 C C . THR A 1 101 ? -18.663 -1.875 16.401 1.00 96.75 101 THR A C 1
ATOM 794 O O . THR A 1 101 ? -18.829 -1.164 17.394 1.00 96.75 101 THR A O 1
ATOM 797 N N . LEU A 1 102 ? -18.397 -1.370 15.200 1.00 94.44 102 LEU A N 1
ATOM 798 C CA . LEU A 1 102 ? -18.354 0.061 14.914 1.00 94.44 102 LEU A CA 1
ATOM 799 C C . LEU A 1 102 ? -19.766 0.660 14.933 1.00 94.44 102 LEU A C 1
ATOM 801 O O . LEU A 1 102 ? -20.767 -0.047 14.826 1.00 94.44 102 LEU A O 1
ATOM 805 N N . SER A 1 103 ? -19.868 1.989 15.001 1.00 90.31 103 SER A N 1
ATOM 806 C CA . SER A 1 103 ? -21.162 2.690 14.941 1.00 90.31 103 SER A CA 1
ATOM 807 C C . SER A 1 103 ? -21.917 2.474 13.622 1.00 90.31 103 SER A C 1
ATOM 809 O O . SER A 1 103 ? -23.131 2.652 13.578 1.00 90.31 103 SER A O 1
ATOM 811 N N . SER A 1 104 ? -21.215 2.066 12.562 1.00 90.69 104 SER A N 1
ATOM 812 C CA . SER A 1 104 ? -21.791 1.638 11.284 1.00 90.69 104 SER A CA 1
ATOM 813 C C . SER A 1 104 ? -22.451 0.253 11.336 1.00 90.69 104 SER A C 1
ATOM 815 O O . SER A 1 104 ? -23.131 -0.120 10.384 1.00 90.69 104 SER A O 1
ATOM 817 N N . GLY A 1 105 ? -22.243 -0.518 12.408 1.00 94.25 105 GLY A N 1
ATOM 818 C CA . GLY A 1 105 ? -22.612 -1.932 12.502 1.00 94.25 105 GLY A CA 1
ATOM 819 C C . GLY A 1 105 ? -21.564 -2.892 11.926 1.00 94.25 105 GLY A C 1
ATOM 820 O O . GLY A 1 105 ? -21.749 -4.102 12.002 1.00 94.25 105 GLY A O 1
ATOM 821 N N . GLU A 1 106 ? -20.465 -2.379 11.366 1.00 95.69 106 GLU A N 1
ATOM 822 C CA . GLU A 1 106 ? -19.340 -3.192 10.893 1.00 95.69 106 GLU A CA 1
ATOM 823 C C . GLU A 1 106 ? -18.621 -3.861 12.073 1.00 95.69 106 GLU A C 1
ATOM 825 O O . GLU A 1 106 ? -18.324 -3.211 13.076 1.00 95.69 106 GLU A O 1
ATOM 830 N N . GLU A 1 107 ? -18.320 -5.154 11.951 1.00 97.19 107 GLU A N 1
ATOM 831 C CA . GLU A 1 107 ? -17.505 -5.877 12.926 1.00 97.19 107 GLU A CA 1
ATOM 832 C C . GLU A 1 107 ? -16.038 -5.885 12.485 1.00 97.19 107 GLU A C 1
ATOM 834 O O . GLU A 1 107 ? -15.715 -6.260 11.356 1.00 97.19 107 GLU A O 1
ATOM 839 N N . VAL A 1 108 ? -15.142 -5.489 13.387 1.00 95.31 108 VAL A N 1
ATOM 840 C CA . VAL A 1 108 ? -13.694 -5.475 13.154 1.00 95.31 108 VAL A CA 1
ATOM 841 C C . VAL A 1 108 ? -12.961 -6.194 14.278 1.00 95.31 108 VAL A C 1
ATOM 843 O O . VAL A 1 108 ? -13.356 -6.125 15.440 1.00 95.31 108 VAL A O 1
ATOM 846 N N . TYR A 1 109 ? -11.850 -6.853 13.950 1.00 93.69 109 TYR A N 1
ATOM 847 C CA . TYR A 1 109 ? -10.945 -7.427 14.942 1.00 93.69 109 TYR A CA 1
ATOM 848 C C . TYR A 1 109 ? -9.722 -6.523 15.107 1.00 93.69 109 TYR A C 1
ATOM 850 O O . TYR A 1 109 ? -8.925 -6.365 14.181 1.00 93.69 109 TYR A O 1
ATOM 858 N N . PHE A 1 110 ? -9.568 -5.915 16.280 1.00 94.25 110 PHE A N 1
ATOM 859 C CA . PHE A 1 110 ? -8.484 -4.987 16.561 1.00 94.25 110 PHE A CA 1
ATOM 860 C C . PHE A 1 110 ? -7.311 -5.678 17.252 1.00 94.25 110 PHE A C 1
ATOM 862 O O . PHE A 1 110 ? -7.447 -6.320 18.295 1.00 94.25 110 PHE A O 1
ATOM 869 N N . ILE A 1 111 ? -6.126 -5.483 16.682 1.00 91.50 111 ILE A N 1
ATOM 870 C CA . ILE A 1 111 ? -4.858 -5.951 17.227 1.00 91.50 111 ILE A CA 1
ATOM 871 C C . ILE A 1 111 ? -4.006 -4.723 17.533 1.00 91.50 111 ILE A C 1
ATOM 873 O O . ILE A 1 111 ? -3.489 -4.084 16.621 1.00 91.50 111 ILE A O 1
ATOM 877 N N . LYS A 1 112 ? -3.827 -4.408 18.821 1.00 90.56 112 LYS A N 1
ATOM 878 C CA . LYS A 1 112 ? -3.076 -3.215 19.241 1.00 90.56 112 LYS A CA 1
ATOM 879 C C . LYS A 1 112 ? -1.587 -3.289 18.891 1.00 90.56 112 LYS A C 1
ATOM 881 O O . LYS A 1 112 ? -1.012 -2.306 18.449 1.00 90.56 112 LYS A O 1
ATOM 886 N N . ASN A 1 113 ? -0.973 -4.456 19.087 1.00 89.69 113 ASN A N 1
ATOM 887 C CA . ASN A 1 113 ? 0.458 -4.672 18.875 1.00 89.69 113 ASN A CA 1
ATOM 888 C C . ASN A 1 113 ? 0.687 -5.937 18.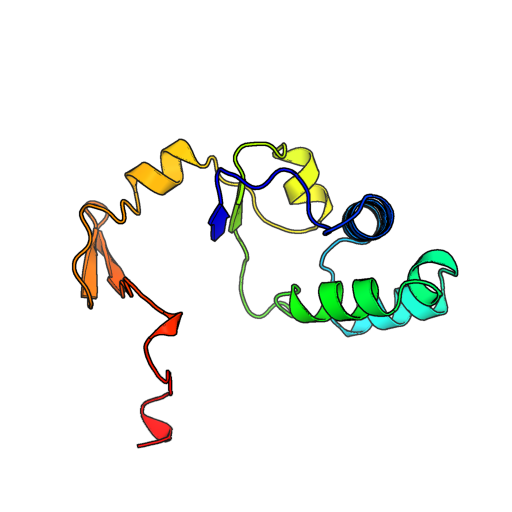031 1.00 89.69 113 ASN A C 1
ATOM 890 O O . ASN A 1 113 ? 1.016 -6.988 18.588 1.00 89.69 113 ASN A O 1
ATOM 894 N N . PRO A 1 114 ? 0.507 -5.875 16.699 1.00 85.94 114 PRO A N 1
ATOM 895 C CA . PRO A 1 114 ? 0.607 -7.057 15.843 1.00 85.94 114 PRO A CA 1
ATOM 896 C C . PRO A 1 114 ? 2.007 -7.689 15.841 1.00 85.94 114 PRO A C 1
ATOM 898 O O . PRO A 1 114 ? 2.131 -8.884 15.615 1.00 85.94 114 PRO A O 1
ATOM 901 N N . GLY A 1 115 ? 3.062 -6.936 16.162 1.00 86.62 115 GLY A N 1
ATOM 902 C CA . GLY A 1 115 ? 4.424 -7.474 16.250 1.00 86.62 115 GLY A CA 1
ATOM 903 C C . GLY A 1 115 ? 4.725 -8.318 17.497 1.00 86.62 115 GLY A C 1
ATOM 904 O O . GLY A 1 115 ? 5.775 -8.948 17.545 1.00 86.62 115 GLY A O 1
ATOM 905 N N . LEU A 1 116 ? 3.849 -8.336 18.512 1.00 84.94 116 LEU A N 1
ATOM 906 C CA . LEU A 1 116 ? 4.117 -9.020 19.790 1.00 84.94 116 LEU A CA 1
ATOM 907 C C . LEU A 1 116 ? 3.598 -10.467 19.856 1.00 84.94 116 LEU A C 1
ATOM 909 O O . LEU A 1 116 ? 3.748 -11.112 20.891 1.00 84.94 116 LEU A O 1
ATOM 913 N N . GLY A 1 117 ? 2.979 -10.984 18.792 1.00 77.75 117 GLY A N 1
ATOM 914 C CA . GLY A 1 117 ? 2.351 -12.307 18.788 1.00 77.75 117 GLY A CA 1
ATOM 915 C C . GLY A 1 117 ? 2.653 -13.123 17.535 1.00 77.75 117 GLY A C 1
ATOM 916 O O . GLY A 1 117 ? 2.981 -12.576 16.484 1.00 77.75 117 GLY A O 1
ATOM 917 N N . LEU A 1 118 ? 2.509 -14.447 17.651 1.00 78.50 118 LEU A N 1
ATOM 918 C CA . LEU A 1 118 ? 2.474 -15.358 16.509 1.00 78.50 118 LEU A CA 1
ATOM 919 C C . LEU A 1 118 ? 1.022 -15.495 16.040 1.00 78.50 118 LEU A C 1
ATOM 921 O O . LEU A 1 118 ? 0.161 -15.946 16.795 1.00 78.50 118 LEU A O 1
ATOM 925 N N . TRP A 1 119 ? 0.757 -15.118 14.793 1.00 80.31 119 TRP A N 1
ATOM 926 C CA . TRP A 1 119 ? -0.574 -15.195 14.192 1.00 80.31 119 TRP A CA 1
ATOM 927 C C . TRP A 1 119 ? -0.679 -16.451 13.342 1.00 80.31 119 TRP A C 1
ATOM 929 O O . TRP A 1 119 ? 0.195 -16.738 12.526 1.00 80.31 119 TRP A O 1
ATOM 939 N N . THR A 1 120 ? -1.752 -17.207 13.531 1.00 83.38 120 THR A N 1
ATOM 940 C CA . THR A 1 120 ? -1.994 -18.435 12.780 1.00 83.38 120 THR A CA 1
ATOM 941 C C . THR A 1 120 ? -3.491 -18.676 12.628 1.00 83.38 120 THR A C 1
ATOM 943 O O . THR A 1 120 ? -4.308 -18.060 13.316 1.00 83.38 120 THR A O 1
ATOM 946 N N . THR A 1 121 ? -3.864 -19.547 11.698 1.00 83.62 121 THR A N 1
ATOM 947 C CA . THR A 1 121 ? -5.255 -19.954 11.491 1.00 83.62 121 THR A CA 1
ATOM 948 C C . THR A 1 121 ? -5.650 -21.036 12.493 1.00 83.62 121 THR A C 1
ATOM 950 O O . THR A 1 121 ? -4.799 -21.770 12.996 1.00 83.62 121 THR A O 1
ATOM 953 N N . ARG A 1 122 ? -6.957 -21.168 12.761 1.00 81.31 122 ARG A N 1
ATOM 954 C CA . ARG A 1 122 ? -7.486 -22.227 13.637 1.00 81.31 122 ARG A CA 1
ATOM 955 C C . ARG A 1 122 ? -7.082 -23.627 13.164 1.00 81.31 122 ARG A C 1
ATOM 957 O O . ARG A 1 122 ? -6.841 -24.476 13.994 1.00 81.31 122 ARG A O 1
ATOM 964 N N . GLU A 1 123 ? -6.956 -23.841 11.856 1.00 91.88 123 GLU A N 1
ATOM 965 C CA . GLU A 1 123 ? -6.556 -25.125 11.255 1.00 91.88 123 GLU A CA 1
ATOM 966 C C . GLU A 1 123 ? -5.144 -25.596 11.642 1.00 91.88 123 GLU A C 1
ATOM 968 O O . GLU A 1 123 ? -4.805 -26.755 11.427 1.00 91.88 123 GLU A O 1
ATOM 973 N N . ARG A 1 124 ? -4.299 -24.701 12.166 1.00 83.25 124 ARG A N 1
ATOM 974 C CA . ARG A 1 124 ? -2.926 -25.011 12.589 1.00 83.25 124 ARG A CA 1
ATOM 975 C C . ARG A 1 124 ? -2.809 -25.308 14.096 1.00 83.25 124 ARG A C 1
ATOM 977 O O . ARG A 1 124 ? -1.684 -25.458 14.571 1.00 83.25 124 ARG A O 1
ATOM 984 N N . PHE A 1 125 ? -3.930 -25.374 14.820 1.00 70.06 125 PHE A N 1
ATOM 985 C CA . PHE A 1 125 ? -4.054 -25.751 16.235 1.00 70.06 125 PHE A CA 1
ATOM 986 C C . PHE A 1 125 ? -5.022 -26.926 16.392 1.00 70.06 125 PHE A C 1
ATOM 988 O O . PHE A 1 125 ? -4.792 -27.729 17.321 1.00 70.06 125 PHE A O 1
#

Sequence (125 aa):
IIAPGVKEFGEDEGNDRLIRKYGYVGTDRVLELVEKNEDLRQGLGTAAHLIHGSSEGKFTITYSPGHLSEEEIKAVNFRYAEPGKMLKLYDPEKLTPGYNTLSSGEEVYFIKNPGLGLWTTRERF

pLDDT: mean 95.13, std 4.92, range [70.06, 98.62]